Protein AF-A0A345C444-F1 (afdb_monomer_lite)

Sequence (121 aa):
MIFAAIFGLIGVGLGGHMAGAGSPALRPVHAHALVVGWLSLFSWGIYYQLFPVSKRLASAQTWTGIIGTVLLVIGMWIHLAGALEALPYAITLIIYIGGGTVLIASYVLFFLIVLKQKVAD

Organism: NCBI:txid2099786

Structure (mmCIF, N/CA/C/O backbone):
data_AF-A0A345C444-F1
#
_entry.id   AF-A0A345C444-F1
#
loop_
_atom_site.group_PDB
_atom_site.id
_atom_site.type_symbol
_atom_site.label_atom_id
_atom_site.label_alt_id
_atom_site.label_comp_id
_atom_site.label_asym_id
_atom_site.label_entity_id
_atom_site.label_seq_id
_atom_site.pdbx_PDB_ins_code
_atom_site.Cartn_x
_atom_site.Cartn_y
_atom_site.Cartn_z
_atom_site.occupancy
_atom_site.B_iso_or_equiv
_atom_site.auth_seq_id
_atom_site.auth_comp_id
_atom_site.auth_asym_id
_atom_site.auth_atom_id
_atom_site.pdbx_PDB_model_num
ATOM 1 N N . MET A 1 1 ? -8.996 7.878 0.922 1.00 91.06 1 MET A N 1
ATOM 2 C CA . MET A 1 1 ? -9.625 8.449 -0.291 1.00 91.06 1 MET A CA 1
ATOM 3 C C . MET A 1 1 ? -8.633 9.169 -1.190 1.00 91.06 1 MET A C 1
ATOM 5 O O . MET A 1 1 ? -8.487 8.732 -2.319 1.00 91.06 1 MET A O 1
ATOM 9 N N . ILE A 1 2 ? -7.892 10.176 -0.711 1.00 97.12 2 ILE A N 1
ATOM 10 C CA . ILE A 1 2 ? -6.899 10.899 -1.539 1.00 97.12 2 ILE A CA 1
ATOM 11 C C . ILE A 1 2 ? -5.884 9.947 -2.200 1.00 97.12 2 ILE A C 1
ATOM 13 O O . ILE A 1 2 ? -5.739 9.962 -3.416 1.00 97.12 2 ILE A O 1
ATOM 17 N N . PHE A 1 3 ? -5.253 9.055 -1.427 1.00 97.88 3 PHE A N 1
ATOM 18 C CA . PHE A 1 3 ? -4.309 8.070 -1.976 1.00 97.88 3 PHE A CA 1
ATOM 19 C C . PHE A 1 3 ? -4.938 7.156 -3.035 1.00 97.88 3 PHE A C 1
ATOM 21 O O . PHE A 1 3 ? -4.330 6.926 -4.072 1.00 97.88 3 PHE A O 1
ATOM 28 N N . ALA A 1 4 ? -6.174 6.693 -2.813 1.00 98.12 4 ALA A N 1
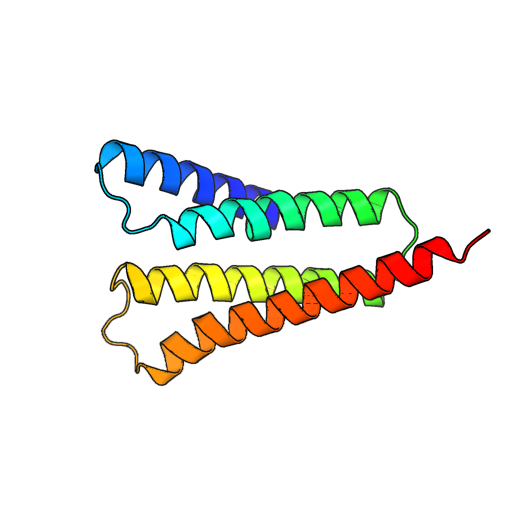ATOM 29 C CA . ALA A 1 4 ? -6.888 5.878 -3.792 1.00 98.12 4 ALA A CA 1
ATOM 30 C C . ALA A 1 4 ? -7.098 6.639 -5.110 1.00 98.12 4 ALA A C 1
ATOM 32 O O . ALA A 1 4 ? -6.850 6.088 -6.177 1.00 98.12 4 ALA A O 1
ATOM 33 N N . ALA A 1 5 ? -7.492 7.916 -5.047 1.00 98.31 5 ALA A N 1
ATOM 34 C CA . ALA A 1 5 ? -7.649 8.757 -6.232 1.00 98.31 5 ALA A CA 1
ATOM 35 C C . ALA A 1 5 ? -6.320 8.953 -6.982 1.00 98.31 5 ALA A C 1
ATOM 37 O O . ALA A 1 5 ? -6.289 8.820 -8.202 1.00 98.31 5 ALA A O 1
ATOM 38 N N . ILE A 1 6 ? -5.217 9.187 -6.262 1.00 98.50 6 ILE A N 1
ATOM 39 C CA . ILE A 1 6 ? -3.872 9.299 -6.852 1.00 98.50 6 ILE A CA 1
ATOM 40 C C . ILE A 1 6 ? -3.495 8.008 -7.588 1.00 98.50 6 ILE A C 1
ATOM 42 O O . ILE A 1 6 ? -3.112 8.055 -8.755 1.00 98.50 6 ILE A O 1
ATOM 46 N N . PHE A 1 7 ? -3.649 6.848 -6.945 1.00 98.44 7 PHE A N 1
ATOM 47 C CA . PHE A 1 7 ? -3.376 5.560 -7.585 1.00 98.44 7 PHE A CA 1
ATOM 48 C C . PHE A 1 7 ? -4.316 5.264 -8.756 1.00 98.44 7 PHE A C 1
ATOM 50 O O . PHE A 1 7 ? -3.886 4.652 -9.730 1.00 98.44 7 PHE A O 1
ATOM 57 N N . GLY A 1 8 ? -5.563 5.735 -8.701 1.00 98.44 8 GLY A N 1
ATOM 58 C CA . GLY A 1 8 ? -6.510 5.654 -9.811 1.00 98.44 8 GLY A CA 1
ATOM 59 C C . GLY A 1 8 ? -6.023 6.434 -11.030 1.00 98.44 8 GLY A C 1
ATOM 60 O O . GLY A 1 8 ? -5.963 5.879 -12.125 1.00 98.44 8 GLY A O 1
ATOM 61 N N . LEU A 1 9 ? -5.592 7.684 -10.831 1.00 98.44 9 LEU A N 1
ATOM 62 C CA . LEU A 1 9 ? -5.015 8.517 -11.893 1.00 98.44 9 LEU A CA 1
ATOM 63 C C . LEU A 1 9 ? -3.761 7.873 -12.497 1.00 98.44 9 LEU A C 1
ATOM 65 O O . LEU A 1 9 ? -3.662 7.746 -13.718 1.00 98.44 9 LEU A O 1
ATOM 69 N N . ILE A 1 10 ? -2.833 7.418 -11.650 1.00 97.69 10 ILE A N 1
ATOM 70 C CA . ILE A 1 10 ? -1.599 6.748 -12.087 1.00 97.69 10 ILE A CA 1
ATOM 71 C C . ILE A 1 10 ? -1.930 5.473 -12.868 1.00 97.69 10 ILE A C 1
ATOM 73 O O . ILE A 1 10 ? -1.420 5.263 -13.966 1.00 97.69 10 ILE A O 1
ATOM 77 N N . GLY A 1 11 ? -2.800 4.626 -12.321 1.00 97.56 11 GLY A N 1
ATOM 78 C CA . GLY A 1 11 ? -3.176 3.351 -12.914 1.00 97.56 11 GLY A CA 1
ATOM 79 C C . GLY A 1 11 ? -3.829 3.515 -14.284 1.00 97.56 11 GLY A C 1
ATOM 80 O O . GLY A 1 11 ? -3.378 2.899 -15.249 1.00 97.56 11 GLY A O 1
ATOM 81 N N . VAL A 1 12 ? -4.836 4.384 -14.407 1.00 97.81 12 VAL A N 1
ATOM 82 C CA . VAL A 1 12 ? -5.499 4.661 -15.695 1.00 97.81 12 VAL A CA 1
ATOM 83 C C . VAL A 1 12 ? -4.511 5.253 -16.704 1.00 97.81 12 VAL A C 1
ATOM 85 O O . VAL A 1 12 ? -4.466 4.795 -17.847 1.00 97.81 12 VAL A O 1
ATOM 88 N N . GLY A 1 13 ? -3.666 6.198 -16.278 1.00 97.56 13 GLY A N 1
ATOM 89 C CA . GLY A 1 13 ? -2.630 6.790 -17.127 1.00 97.56 13 GLY A CA 1
ATOM 90 C C . GLY A 1 13 ? -1.645 5.753 -17.673 1.00 97.56 13 GLY A C 1
ATOM 91 O O . GLY A 1 13 ? -1.386 5.719 -18.876 1.00 97.56 13 GLY A O 1
ATOM 92 N N . LEU A 1 14 ? -1.158 4.844 -16.821 1.00 96.06 14 LEU A N 1
ATOM 93 C CA . LEU A 1 14 ? -0.290 3.736 -17.236 1.00 96.06 14 LEU A CA 1
ATOM 94 C C . LEU A 1 14 ? -0.983 2.790 -18.223 1.00 96.06 14 LEU A C 1
ATOM 96 O O . LEU A 1 14 ? -0.342 2.308 -19.155 1.00 96.06 14 LEU A O 1
ATOM 100 N N . GLY A 1 15 ? -2.283 2.541 -18.051 1.00 96.31 15 GLY A N 1
ATOM 101 C CA . GLY A 1 15 ? -3.067 1.725 -18.981 1.00 96.31 15 GLY A CA 1
ATOM 102 C C . GLY A 1 15 ? -3.110 2.338 -20.381 1.00 96.31 15 GLY A C 1
ATOM 103 O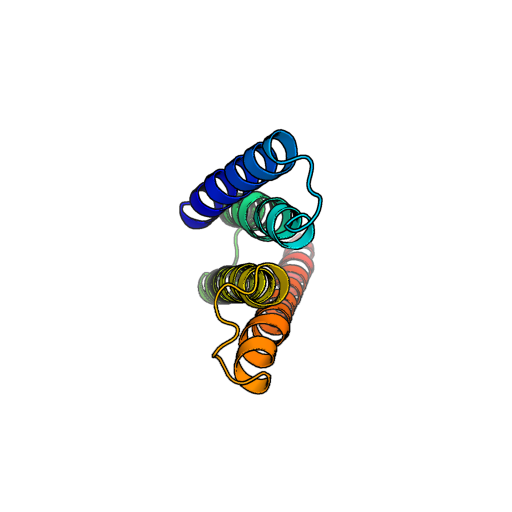 O . GLY A 1 15 ? -2.797 1.663 -21.362 1.00 96.31 15 GLY A O 1
ATOM 104 N N . GLY A 1 16 ? -3.416 3.636 -20.463 1.00 96.81 16 GLY A N 1
ATOM 105 C CA . GLY A 1 16 ? -3.400 4.384 -21.722 1.00 96.81 16 GLY A CA 1
ATOM 106 C C . GLY A 1 16 ? -2.014 4.418 -22.371 1.00 96.81 16 GLY A C 1
ATOM 107 O O . GLY A 1 16 ? -1.891 4.166 -23.568 1.00 96.81 16 GLY A O 1
ATOM 108 N N . HIS A 1 17 ? -0.962 4.647 -21.580 1.00 95.38 17 HIS A N 1
ATOM 109 C CA . HIS A 1 17 ? 0.418 4.629 -22.067 1.00 95.38 17 HIS A CA 1
ATOM 110 C C . HIS A 1 17 ? 0.799 3.275 -22.681 1.00 95.38 17 HIS A C 1
ATOM 112 O O . HIS A 1 17 ? 1.312 3.237 -23.796 1.00 95.38 17 HIS A O 1
ATOM 118 N N . MET A 1 18 ? 0.508 2.161 -22.002 1.00 95.69 18 MET A N 1
ATOM 119 C CA . MET A 1 18 ? 0.805 0.821 -22.525 1.00 95.69 18 MET A CA 1
ATOM 120 C C . MET A 1 18 ? 0.036 0.507 -23.808 1.00 95.69 18 MET A C 1
ATOM 122 O O . MET A 1 18 ? 0.600 -0.094 -24.722 1.00 95.69 18 MET A O 1
ATOM 126 N N . ALA A 1 19 ? -1.233 0.916 -23.888 1.00 95.62 19 ALA A N 1
ATOM 127 C CA . ALA A 1 19 ? -2.040 0.742 -25.091 1.00 95.62 19 ALA A CA 1
ATOM 128 C C . ALA A 1 19 ? -1.458 1.535 -26.272 1.00 95.62 19 ALA A C 1
ATOM 130 O O . ALA A 1 19 ? -1.276 0.975 -27.349 1.00 95.62 19 ALA A O 1
ATOM 131 N N . GLY A 1 20 ? -1.102 2.806 -26.054 1.00 96.25 20 GLY A N 1
ATOM 132 C CA . GLY A 1 20 ? -0.497 3.659 -27.080 1.00 96.25 20 GLY A CA 1
ATOM 133 C C . GLY A 1 20 ? 0.900 3.204 -27.511 1.00 96.25 20 GLY A C 1
ATOM 134 O O . GLY A 1 20 ? 1.241 3.302 -28.684 1.00 96.25 20 GLY A O 1
ATOM 135 N N . ALA A 1 21 ? 1.696 2.666 -26.584 1.00 94.31 21 ALA A N 1
ATOM 136 C CA . ALA A 1 21 ? 3.032 2.144 -26.865 1.00 94.31 21 ALA A CA 1
ATOM 137 C C . ALA A 1 21 ? 3.031 0.721 -27.456 1.00 94.31 21 ALA A C 1
ATOM 139 O O . ALA A 1 21 ? 4.087 0.227 -27.845 1.00 94.31 21 ALA A O 1
ATOM 140 N N . GLY A 1 22 ? 1.888 0.022 -27.464 1.00 93.62 22 GLY A N 1
ATOM 141 C CA . GLY A 1 22 ? 1.799 -1.382 -27.881 1.00 93.62 22 GLY A CA 1
ATOM 142 C C . GLY A 1 22 ? 2.629 -2.347 -27.022 1.00 93.62 22 GLY A C 1
ATOM 143 O O . GLY A 1 22 ? 2.937 -3.452 -27.466 1.00 93.62 22 GLY A O 1
ATOM 144 N N . SER A 1 23 ? 3.009 -1.951 -25.800 1.00 91.62 23 SER A N 1
ATOM 145 C CA . SER A 1 23 ? 3.984 -2.672 -24.974 1.00 91.62 23 SER A CA 1
ATOM 146 C C . SER A 1 23 ? 3.406 -3.134 -23.626 1.00 91.62 23 SER A C 1
ATOM 148 O O . SER A 1 23 ? 2.865 -2.322 -22.872 1.00 91.62 23 SER A O 1
ATOM 150 N N . PRO A 1 24 ? 3.576 -4.421 -23.256 1.00 89.44 24 PRO A N 1
ATOM 151 C CA . PRO A 1 24 ? 3.218 -4.965 -21.944 1.00 89.44 24 PRO A CA 1
ATOM 152 C C . PRO A 1 24 ? 4.061 -4.506 -20.752 1.00 89.44 24 PRO A C 1
ATOM 154 O O . PRO A 1 24 ? 3.775 -4.947 -19.639 1.00 89.44 24 PRO A O 1
ATOM 157 N N . ALA A 1 25 ? 5.150 -3.765 -20.964 1.00 89.38 25 ALA A N 1
ATOM 158 C CA . ALA A 1 25 ? 6.269 -3.720 -20.015 1.00 89.38 25 ALA A CA 1
ATOM 159 C C . ALA A 1 25 ? 5.870 -3.303 -18.585 1.00 89.38 25 ALA A C 1
ATOM 161 O O . ALA A 1 25 ? 6.398 -3.830 -17.610 1.00 89.38 25 ALA A O 1
ATOM 162 N N . LEU A 1 26 ? 4.885 -2.409 -18.451 1.00 93.44 26 LEU A N 1
ATOM 163 C CA . LEU A 1 26 ? 4.427 -1.880 -17.161 1.00 93.44 26 LEU A CA 1
ATOM 164 C C . LEU A 1 26 ? 3.150 -2.550 -16.632 1.00 93.44 26 LEU A C 1
ATOM 166 O O . LEU A 1 26 ? 2.553 -2.051 -15.675 1.00 93.44 26 LEU A O 1
ATOM 170 N N . ARG A 1 27 ? 2.727 -3.688 -17.205 1.00 95.12 27 ARG A N 1
ATOM 171 C CA . ARG A 1 27 ? 1.502 -4.399 -16.790 1.00 95.12 27 ARG A CA 1
ATOM 172 C C . ARG A 1 27 ? 1.453 -4.669 -15.280 1.00 95.12 27 ARG A C 1
ATOM 174 O O . ARG A 1 27 ? 0.407 -4.389 -14.693 1.00 95.12 27 ARG A O 1
ATOM 181 N N . PRO A 1 28 ? 2.533 -5.136 -14.616 1.00 94.69 28 PRO A N 1
ATOM 182 C CA . PRO A 1 28 ? 2.502 -5.364 -13.171 1.00 94.69 28 PRO A CA 1
ATOM 183 C C . PRO A 1 28 ? 2.302 -4.072 -12.370 1.00 94.69 28 PRO A C 1
ATOM 185 O O . PRO A 1 28 ? 1.510 -4.058 -11.429 1.00 94.69 28 PRO A O 1
ATOM 188 N N . VAL A 1 29 ? 2.958 -2.977 -12.773 1.00 96.31 29 VAL A N 1
ATOM 189 C CA . VAL A 1 29 ? 2.837 -1.662 -12.119 1.00 96.31 29 VAL A CA 1
ATOM 190 C C . VAL A 1 29 ? 1.404 -1.145 -12.235 1.00 96.31 29 VAL A C 1
ATOM 192 O O . VAL A 1 29 ? 0.797 -0.770 -11.234 1.00 96.31 29 VAL A O 1
ATOM 195 N N . HIS A 1 30 ? 0.843 -1.189 -13.446 1.00 97.00 30 HIS A N 1
ATOM 196 C CA . HIS A 1 30 ? -0.535 -0.792 -13.730 1.00 97.00 30 HIS A CA 1
ATOM 197 C C . HIS A 1 30 ? -1.548 -1.584 -12.892 1.00 97.00 30 HIS A C 1
ATOM 199 O O . HIS A 1 30 ? -2.394 -0.991 -12.220 1.00 97.00 30 HIS A O 1
ATOM 205 N N . ALA A 1 31 ? -1.441 -2.916 -12.899 1.00 97.81 31 ALA A N 1
ATOM 206 C CA . ALA A 1 31 ? -2.383 -3.786 -12.205 1.00 97.81 31 ALA A CA 1
ATOM 207 C C . ALA A 1 31 ? -2.389 -3.529 -10.692 1.00 97.81 31 ALA A C 1
ATOM 209 O O . ALA A 1 31 ? -3.451 -3.383 -10.092 1.00 97.81 31 ALA A O 1
ATOM 210 N N . HIS A 1 32 ? -1.216 -3.406 -10.069 1.00 97.88 32 HIS A N 1
ATOM 211 C CA . HIS A 1 32 ? -1.138 -3.167 -8.629 1.00 97.88 32 HIS A CA 1
ATOM 212 C C . HIS A 1 32 ? -1.536 -1.738 -8.252 1.00 97.88 32 HIS A C 1
ATOM 214 O O . HIS A 1 32 ? -2.195 -1.548 -7.228 1.00 97.88 32 HIS A O 1
ATOM 220 N N . ALA A 1 33 ? -1.232 -0.739 -9.086 1.00 98.31 33 ALA A N 1
ATOM 221 C CA . ALA A 1 33 ? -1.730 0.616 -8.869 1.00 98.31 33 ALA A CA 1
ATOM 222 C C . ALA A 1 33 ? -3.267 0.638 -8.821 1.00 98.31 33 ALA A C 1
ATOM 224 O O . ALA A 1 33 ? -3.836 1.195 -7.885 1.00 98.31 33 ALA A O 1
ATOM 225 N N . LEU A 1 34 ? -3.955 -0.024 -9.758 1.00 98.31 34 LEU A N 1
ATOM 226 C CA . LEU A 1 34 ? -5.421 -0.051 -9.756 1.00 98.31 34 LEU A CA 1
ATOM 227 C C . LEU A 1 34 ? -6.015 -0.965 -8.676 1.00 98.31 34 LEU A C 1
ATOM 229 O O . LEU A 1 34 ? -6.970 -0.571 -8.015 1.00 98.31 34 LEU A O 1
ATOM 233 N N . VAL A 1 35 ? -5.477 -2.163 -8.454 1.00 98.31 35 VAL A N 1
ATOM 234 C CA . VAL A 1 35 ? -6.104 -3.132 -7.538 1.00 98.31 35 VAL A CA 1
ATOM 235 C C . VAL A 1 35 ? -5.794 -2.820 -6.076 1.00 98.31 35 VAL A C 1
ATOM 237 O O . VAL A 1 35 ? -6.708 -2.624 -5.270 1.00 98.31 35 VAL A O 1
ATOM 240 N N . VAL A 1 36 ? -4.515 -2.759 -5.704 1.00 98.25 36 VAL A N 1
ATOM 241 C CA . VAL A 1 36 ? -4.129 -2.550 -4.299 1.00 98.25 36 VAL A CA 1
ATOM 242 C C . VAL A 1 36 ? -4.025 -1.070 -3.940 1.00 98.25 36 VAL A C 1
ATOM 244 O O . VAL A 1 36 ? -4.317 -0.706 -2.804 1.00 98.25 36 VAL A O 1
ATOM 247 N N . GLY A 1 37 ? -3.716 -0.203 -4.908 1.00 98.19 37 GLY A N 1
ATOM 248 C CA . GLY A 1 37 ? -3.659 1.242 -4.689 1.00 98.19 37 GLY A CA 1
ATOM 249 C C . GLY A 1 37 ? -5.004 1.952 -4.782 1.00 98.19 37 GLY A C 1
ATOM 250 O O . GLY A 1 37 ? -5.369 2.684 -3.868 1.00 98.19 37 GLY A O 1
ATOM 251 N N . TRP A 1 38 ? -5.767 1.752 -5.853 1.00 98.69 38 TRP A N 1
ATOM 252 C CA . TRP A 1 38 ? -7.069 2.402 -6.003 1.00 98.69 38 TRP A CA 1
ATOM 253 C C . TRP A 1 38 ? -8.182 1.605 -5.320 1.00 98.69 38 TRP A C 1
ATOM 255 O O . TRP A 1 38 ? -8.734 2.066 -4.319 1.00 98.69 38 TRP A O 1
ATOM 265 N N . LEU A 1 39 ? -8.491 0.404 -5.815 1.00 98.50 39 LEU A N 1
ATOM 266 C CA . LEU A 1 39 ? -9.680 -0.347 -5.414 1.00 98.50 39 LEU A CA 1
ATOM 267 C C . LEU A 1 39 ? -9.649 -0.738 -3.932 1.00 98.50 39 LEU A C 1
ATOM 269 O O . LEU A 1 39 ? -10.637 -0.535 -3.227 1.00 98.50 39 LEU A O 1
ATOM 273 N N . SER A 1 40 ? -8.523 -1.252 -3.433 1.00 98.38 40 SER A N 1
ATOM 274 C CA . SER A 1 40 ? -8.410 -1.692 -2.033 1.00 98.38 40 SER A CA 1
ATOM 275 C C . SER A 1 40 ? -8.449 -0.514 -1.056 1.00 98.38 40 SER A C 1
ATOM 277 O O . SER A 1 40 ? -9.258 -0.521 -0.130 1.00 98.38 40 SER A O 1
ATOM 279 N N . LEU A 1 41 ? -7.654 0.545 -1.286 1.00 98.31 41 LEU A N 1
ATOM 280 C CA . LEU A 1 41 ? -7.667 1.738 -0.424 1.00 98.31 41 LEU A CA 1
ATOM 281 C C . LEU A 1 41 ? -9.020 2.462 -0.450 1.00 98.31 41 LEU A C 1
ATOM 283 O O . LEU A 1 41 ? -9.442 3.012 0.572 1.00 98.31 41 LEU A O 1
ATOM 287 N N . PHE A 1 42 ? -9.700 2.485 -1.600 1.00 98.50 42 PHE A N 1
ATOM 288 C CA . PHE A 1 42 ? -11.065 2.995 -1.699 1.00 98.50 42 PHE A CA 1
ATOM 289 C C . PHE A 1 42 ? -12.015 2.140 -0.856 1.00 98.50 42 PHE A C 1
ATOM 291 O O . PHE A 1 42 ? -12.681 2.665 0.036 1.00 98.50 42 PHE A O 1
ATOM 298 N N . SER A 1 43 ? -12.008 0.823 -1.071 1.00 98.38 43 SER A N 1
ATOM 299 C CA . SER A 1 43 ? -12.890 -0.125 -0.381 1.00 98.38 43 SER A CA 1
ATOM 300 C C . SER A 1 43 ? -12.708 -0.088 1.135 1.00 98.38 43 SER A C 1
ATOM 302 O O . SER A 1 43 ? -13.695 -0.029 1.860 1.00 98.38 43 SER A O 1
ATOM 304 N N . TRP A 1 44 ? -11.472 -0.036 1.639 1.00 98.00 44 TRP A N 1
ATOM 305 C CA . TRP A 1 44 ? -11.208 0.095 3.077 1.00 98.00 44 TRP A CA 1
ATOM 306 C C . TRP A 1 44 ? -11.673 1.434 3.643 1.00 98.00 44 TRP A C 1
ATOM 308 O O . TRP A 1 44 ? -12.236 1.483 4.734 1.00 98.00 44 TRP A O 1
ATOM 318 N N . GLY A 1 45 ? -11.488 2.531 2.907 1.00 96.75 45 GLY A N 1
ATOM 319 C CA . GLY A 1 45 ? -11.983 3.826 3.361 1.00 96.75 45 GLY A CA 1
ATOM 320 C C . GLY A 1 45 ? -13.516 3.918 3.370 1.00 96.75 45 GLY A C 1
ATOM 321 O O . GLY A 1 45 ? -14.050 4.667 4.183 1.00 96.75 45 GLY A O 1
ATOM 322 N N . ILE A 1 46 ? -14.228 3.163 2.524 1.00 97.69 46 ILE A N 1
ATOM 323 C CA . ILE A 1 46 ? -15.685 2.975 2.652 1.00 97.69 46 ILE A CA 1
ATOM 324 C C . ILE A 1 46 ? -16.002 2.055 3.837 1.00 97.69 46 ILE A C 1
ATOM 326 O O . ILE A 1 46 ? -16.844 2.396 4.662 1.00 97.69 46 ILE A O 1
ATOM 330 N N . TYR A 1 47 ? -15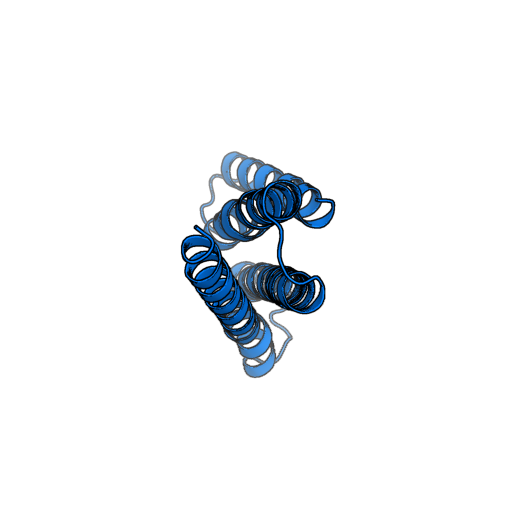.296 0.931 3.980 1.00 96.94 47 TYR A N 1
ATOM 331 C CA . TYR A 1 47 ? -15.493 -0.023 5.075 1.00 96.94 47 TYR A CA 1
ATOM 332 C C . TYR A 1 47 ? -15.435 0.658 6.450 1.00 96.94 47 TYR A C 1
ATOM 334 O O . TYR A 1 47 ? -16.336 0.476 7.263 1.00 96.94 47 TYR A O 1
ATOM 342 N N . TYR A 1 48 ? -14.441 1.515 6.695 1.00 95.94 48 TYR A N 1
ATOM 343 C CA . TYR A 1 48 ? -14.311 2.237 7.968 1.00 95.94 48 TYR A CA 1
ATOM 344 C C . TYR A 1 48 ? -15.318 3.377 8.174 1.00 95.94 48 TYR A C 1
ATOM 346 O O . TYR A 1 48 ? -15.365 3.939 9.265 1.00 95.94 48 TYR A O 1
ATOM 354 N N . GLN A 1 49 ? -16.115 3.729 7.162 1.00 94.81 49 GLN A N 1
ATOM 355 C CA . GLN A 1 49 ? -17.278 4.609 7.331 1.00 94.81 49 GLN A CA 1
ATOM 356 C C . GLN A 1 49 ? -18.540 3.823 7.697 1.00 94.81 49 GLN A C 1
ATOM 358 O O . GLN A 1 49 ? -19.407 4.355 8.381 1.00 94.81 49 GLN A O 1
ATOM 363 N N . LEU A 1 50 ? -18.643 2.572 7.242 1.00 95.81 50 LEU A N 1
ATOM 364 C CA . LEU A 1 50 ? -19.825 1.732 7.442 1.00 95.81 50 LEU A CA 1
ATOM 365 C C . LEU A 1 50 ? -19.765 0.913 8.732 1.00 95.81 50 LEU A C 1
ATOM 367 O O . LEU A 1 50 ? -20.801 0.648 9.335 1.00 95.81 50 LEU A O 1
ATOM 371 N N . PHE A 1 51 ? -18.569 0.506 9.155 1.00 94.69 51 PHE A N 1
ATOM 372 C CA . PHE A 1 51 ? -18.386 -0.400 10.283 1.00 94.69 51 PHE A CA 1
ATOM 373 C C . PHE A 1 51 ? -17.594 0.266 11.412 1.00 94.69 51 PHE A C 1
ATOM 375 O O . PHE A 1 51 ? -16.527 0.838 11.160 1.00 94.69 51 PHE A O 1
ATOM 382 N N . PRO A 1 52 ? -18.062 0.168 12.671 1.00 92.50 52 PRO A N 1
ATOM 383 C CA . PRO A 1 52 ? -17.315 0.675 13.810 1.00 92.50 52 PRO A CA 1
ATOM 384 C C . PRO A 1 52 ? -16.066 -0.182 14.029 1.00 92.50 52 PRO A C 1
ATOM 386 O O . PRO A 1 52 ? -16.155 -1.373 14.313 1.00 92.50 52 PRO A O 1
ATOM 389 N N . VAL A 1 53 ? -14.891 0.436 13.920 1.00 94.12 53 VAL A N 1
ATOM 390 C CA . VAL A 1 53 ? -13.589 -0.201 14.153 1.00 94.12 53 VAL A CA 1
ATOM 391 C C . VAL A 1 53 ? -12.761 0.695 15.066 1.00 94.12 53 VAL A C 1
ATOM 393 O O . VAL A 1 53 ? -12.826 1.922 14.989 1.00 94.12 53 VAL A O 1
ATOM 396 N N . SER A 1 54 ? -11.936 0.096 15.928 1.00 94.56 54 SER A N 1
ATOM 397 C CA . SER A 1 54 ? -10.978 0.854 16.738 1.00 94.56 54 SER A CA 1
ATOM 398 C C . SER A 1 54 ? -10.114 1.764 15.859 1.00 94.56 54 SER A C 1
ATOM 400 O O . SER A 1 54 ? -9.401 1.288 14.971 1.00 94.56 54 SER A O 1
ATOM 402 N N . LYS A 1 55 ? -10.108 3.070 16.161 1.00 94.31 55 LYS A N 1
ATOM 403 C CA . LYS A 1 55 ? -9.338 4.088 15.423 1.00 94.31 55 LYS A CA 1
ATOM 404 C C . LYS A 1 55 ? -7.859 3.721 15.291 1.00 94.31 55 LYS A C 1
ATOM 406 O O . LYS A 1 55 ? -7.260 3.945 14.244 1.00 94.31 55 LYS A O 1
ATOM 411 N N . ARG A 1 56 ? -7.265 3.135 16.338 1.00 96.00 56 ARG A N 1
ATOM 412 C CA . ARG A 1 56 ? -5.855 2.713 16.331 1.00 96.00 56 ARG A CA 1
ATOM 413 C C . ARG A 1 56 ? -5.612 1.585 15.328 1.00 96.00 56 ARG A C 1
ATOM 415 O O . ARG A 1 56 ? -4.635 1.638 14.590 1.00 96.00 56 ARG A O 1
ATOM 422 N N . LEU A 1 57 ? -6.502 0.595 15.293 1.00 95.81 57 LEU A N 1
ATOM 423 C CA . LEU A 1 57 ? -6.369 -0.573 14.425 1.00 95.81 57 LEU A CA 1
ATOM 424 C C . LEU A 1 57 ? -6.657 -0.219 12.959 1.00 95.81 57 LEU A C 1
ATOM 426 O O . LEU A 1 57 ? -5.867 -0.574 12.088 1.00 95.81 57 LEU A O 1
ATOM 430 N N . ALA A 1 58 ? -7.711 0.564 12.708 1.00 96.62 58 ALA A N 1
ATOM 431 C CA . ALA A 1 58 ? -8.020 1.096 11.381 1.00 96.62 58 ALA A CA 1
ATOM 432 C C . ALA A 1 58 ? -6.875 1.972 10.843 1.00 96.62 58 ALA A C 1
ATOM 434 O O . ALA A 1 58 ? -6.47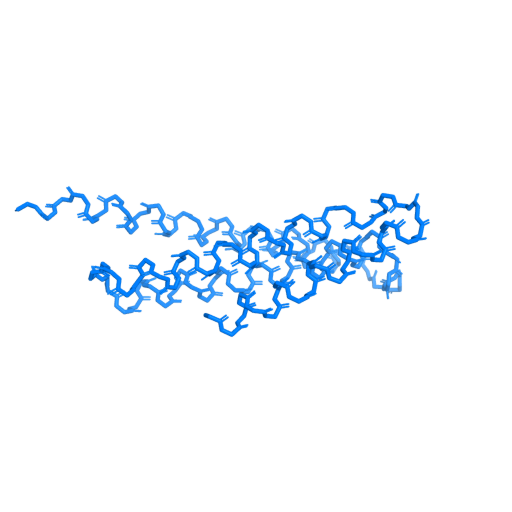5 1.827 9.690 1.00 96.62 58 ALA A O 1
ATOM 435 N N . SER A 1 59 ? -6.291 2.831 11.689 1.00 97.19 59 SER A N 1
ATOM 436 C CA . SER A 1 59 ? -5.139 3.665 11.320 1.00 97.19 59 SER A CA 1
ATOM 437 C C . SER A 1 59 ? -3.905 2.823 10.983 1.00 97.19 59 SER A C 1
ATOM 439 O O . SER A 1 59 ? -3.301 3.023 9.932 1.00 97.19 59 SER A O 1
ATOM 441 N N . ALA A 1 60 ? -3.559 1.840 11.822 1.00 98.25 60 ALA A N 1
ATOM 442 C CA . ALA A 1 60 ? -2.419 0.956 11.579 1.00 98.25 60 ALA A CA 1
ATOM 443 C C . ALA A 1 60 ? -2.574 0.165 10.271 1.00 98.25 60 ALA A C 1
ATOM 445 O O . ALA A 1 60 ? -1.653 0.140 9.452 1.00 98.25 60 ALA A O 1
ATOM 446 N N . GLN A 1 61 ? -3.749 -0.428 10.040 1.00 98.44 61 GLN A N 1
ATOM 447 C CA . GLN A 1 61 ? -4.054 -1.135 8.797 1.00 98.44 61 GLN A CA 1
ATOM 448 C C . GLN A 1 61 ? -3.977 -0.196 7.588 1.00 98.44 61 GLN A C 1
ATOM 450 O O . GLN A 1 61 ? -3.333 -0.527 6.594 1.00 98.44 61 GLN A O 1
ATOM 455 N N . THR A 1 62 ? -4.568 0.996 7.684 1.00 98.00 62 THR A N 1
ATOM 456 C CA . THR A 1 62 ? -4.597 1.962 6.578 1.00 98.00 62 THR A CA 1
ATOM 457 C C . THR A 1 62 ? -3.194 2.439 6.214 1.00 98.00 62 THR A C 1
ATOM 459 O O . THR A 1 62 ? -2.830 2.426 5.041 1.00 98.00 62 THR A O 1
ATOM 462 N N . TRP A 1 63 ? -2.379 2.836 7.195 1.00 98.44 63 TRP A N 1
ATOM 463 C CA . TRP A 1 63 ? -1.034 3.354 6.932 1.00 98.44 63 TRP A CA 1
ATOM 464 C C . TRP A 1 63 ? -0.080 2.288 6.414 1.00 98.44 63 TRP A C 1
ATOM 466 O O . TRP A 1 63 ? 0.665 2.559 5.475 1.00 98.44 63 TRP A O 1
ATOM 476 N N . THR A 1 64 ? -0.134 1.069 6.957 1.00 98.56 64 THR A N 1
ATOM 477 C CA . THR A 1 64 ? 0.625 -0.055 6.386 1.00 98.56 64 THR A CA 1
ATOM 478 C C . THR A 1 64 ? 0.166 -0.356 4.958 1.00 98.56 64 THR A C 1
ATOM 480 O O . THR A 1 64 ? 1.000 -0.573 4.086 1.00 98.56 64 THR A O 1
ATOM 483 N N . GLY A 1 65 ? -1.134 -0.258 4.668 1.00 98.56 65 GLY A N 1
ATOM 484 C CA . GLY A 1 65 ? -1.667 -0.432 3.316 1.00 98.56 65 GLY A CA 1
ATOM 485 C C . GLY A 1 65 ? -1.161 0.634 2.343 1.00 98.56 65 GLY A C 1
ATOM 486 O O . GLY A 1 65 ? -0.710 0.305 1.247 1.00 98.56 65 GLY A O 1
ATOM 487 N N . ILE A 1 66 ? -1.169 1.905 2.754 1.00 98.56 66 ILE A N 1
ATOM 488 C CA . ILE A 1 66 ? -0.662 3.024 1.948 1.00 98.56 66 ILE A CA 1
ATOM 489 C C . ILE A 1 66 ? 0.841 2.872 1.700 1.00 98.56 66 ILE A C 1
ATOM 491 O O . ILE A 1 66 ? 1.266 2.876 0.547 1.00 98.56 66 ILE A O 1
ATOM 495 N N . ILE A 1 67 ? 1.641 2.710 2.758 1.00 98.50 67 ILE A N 1
ATOM 496 C CA . ILE A 1 67 ? 3.106 2.614 2.657 1.00 98.50 67 ILE A CA 1
ATOM 497 C C . ILE A 1 67 ? 3.500 1.392 1.825 1.00 98.50 67 ILE A C 1
ATOM 499 O O . ILE A 1 67 ? 4.301 1.513 0.901 1.00 98.50 67 ILE A O 1
ATOM 503 N N . GLY A 1 68 ? 2.899 0.234 2.108 1.00 98.44 68 GLY A N 1
ATOM 504 C CA . GLY A 1 68 ? 3.165 -0.998 1.377 1.00 98.44 68 GLY A CA 1
ATOM 505 C C . GLY A 1 68 ? 2.836 -0.873 -0.108 1.00 98.44 68 GLY A C 1
ATOM 506 O O . GLY A 1 68 ? 3.653 -1.235 -0.948 1.00 98.44 68 GLY A O 1
ATOM 507 N N . THR A 1 69 ? 1.692 -0.273 -0.448 1.00 98.25 69 THR A N 1
ATOM 508 C CA . THR A 1 69 ? 1.305 -0.026 -1.847 1.00 98.25 69 THR A CA 1
ATOM 509 C C . THR A 1 69 ? 2.277 0.919 -2.549 1.00 98.25 69 THR A C 1
ATOM 511 O O . THR A 1 69 ? 2.723 0.615 -3.653 1.00 98.25 69 THR A O 1
ATOM 514 N N . VAL A 1 70 ? 2.620 2.056 -1.933 1.00 97.88 70 VAL A N 1
ATOM 515 C CA . VAL A 1 70 ? 3.542 3.043 -2.523 1.00 97.88 70 VAL A CA 1
ATOM 516 C C . VAL A 1 70 ? 4.891 2.397 -2.822 1.00 97.88 70 VAL A C 1
ATOM 518 O O . VAL A 1 70 ? 5.369 2.482 -3.951 1.00 97.88 70 VAL A O 1
ATOM 521 N N . LEU A 1 71 ? 5.472 1.705 -1.842 1.00 96.94 71 LEU A N 1
ATOM 522 C CA . LEU A 1 71 ? 6.763 1.040 -1.999 1.00 96.94 71 LEU A CA 1
ATOM 523 C C . LEU A 1 71 ? 6.704 -0.095 -3.026 1.00 96.94 71 LEU A C 1
ATOM 525 O O . LEU A 1 71 ? 7.594 -0.190 -3.864 1.00 96.94 71 LEU A O 1
ATOM 529 N N . LEU A 1 72 ? 5.640 -0.902 -3.026 1.00 96.88 72 LEU A N 1
ATOM 530 C CA . LEU A 1 72 ? 5.450 -1.977 -4.000 1.00 96.88 72 LEU A CA 1
ATOM 531 C C . LEU A 1 72 ? 5.383 -1.425 -5.432 1.00 96.88 72 LEU A C 1
ATOM 533 O O . LEU A 1 72 ? 6.110 -1.894 -6.305 1.00 96.88 72 LEU A O 1
ATOM 537 N N . VAL A 1 73 ? 4.533 -0.423 -5.679 1.00 96.12 73 VAL A N 1
ATOM 538 C CA . VAL A 1 73 ? 4.327 0.169 -7.014 1.00 96.12 73 VAL A CA 1
ATOM 539 C C . VAL A 1 73 ? 5.596 0.859 -7.510 1.00 96.12 73 VAL A C 1
ATOM 541 O O . VAL A 1 73 ? 6.006 0.627 -8.648 1.00 96.12 73 VAL A O 1
ATOM 544 N N . ILE A 1 74 ? 6.250 1.657 -6.662 1.00 93.94 74 ILE A N 1
ATOM 545 C CA . ILE A 1 74 ? 7.516 2.319 -7.004 1.00 93.94 74 ILE A CA 1
ATOM 546 C C . ILE A 1 74 ? 8.618 1.280 -7.228 1.00 93.94 74 ILE A C 1
ATOM 548 O O . ILE A 1 74 ? 9.342 1.369 -8.214 1.00 93.94 74 ILE A O 1
ATOM 552 N N . GLY A 1 75 ? 8.723 0.271 -6.364 1.00 92.38 75 GLY A N 1
ATOM 553 C CA . GLY A 1 75 ? 9.710 -0.800 -6.478 1.00 92.38 75 GLY A CA 1
ATOM 554 C C . GLY A 1 75 ? 9.564 -1.597 -7.773 1.00 92.38 75 GLY A C 1
ATOM 555 O O . GLY A 1 75 ? 10.557 -1.814 -8.463 1.00 92.38 75 GLY A O 1
ATOM 556 N N . MET A 1 76 ? 8.333 -1.955 -8.159 1.00 92.12 76 MET A N 1
ATOM 557 C CA . MET A 1 76 ? 8.067 -2.583 -9.458 1.00 92.12 76 MET A CA 1
ATOM 558 C C . MET A 1 76 ? 8.447 -1.673 -10.617 1.00 92.12 76 MET A C 1
ATOM 560 O O . MET A 1 76 ? 9.052 -2.139 -11.575 1.00 92.12 76 MET A O 1
ATOM 564 N N . TRP A 1 77 ? 8.099 -0.388 -10.550 1.00 91.31 77 TRP A N 1
ATOM 565 C CA . TRP A 1 77 ? 8.430 0.547 -11.619 1.00 91.31 77 TRP A CA 1
ATOM 566 C C . TRP A 1 77 ? 9.943 0.711 -11.779 1.00 91.31 77 TRP A C 1
ATOM 568 O O . TRP A 1 77 ? 10.440 0.600 -12.893 1.00 91.31 77 TRP A O 1
ATOM 578 N N . ILE A 1 78 ? 10.686 0.872 -10.683 1.00 88.56 78 ILE A N 1
ATOM 579 C CA . ILE A 1 78 ? 12.154 0.935 -10.702 1.00 88.56 78 ILE A CA 1
ATOM 580 C C . ILE A 1 78 ? 12.744 -0.337 -11.315 1.00 88.56 78 ILE A C 1
ATOM 582 O O . ILE A 1 78 ? 13.619 -0.255 -12.174 1.00 88.56 78 ILE A O 1
ATOM 586 N N . HIS A 1 79 ? 12.254 -1.502 -10.887 1.00 83.88 79 HIS A N 1
ATOM 587 C CA . HIS A 1 79 ? 12.772 -2.792 -11.328 1.00 83.88 79 HIS A CA 1
ATOM 588 C C . HIS A 1 79 ? 12.458 -3.097 -12.801 1.00 83.88 79 HIS A C 1
ATOM 590 O O . HIS A 1 79 ? 13.290 -3.680 -13.487 1.00 83.88 79 HIS A O 1
ATOM 596 N N . LEU A 1 80 ? 11.276 -2.709 -13.292 1.00 84.00 80 LEU A N 1
ATOM 597 C CA . LEU A 1 80 ? 10.795 -3.055 -14.637 1.00 84.00 80 LEU A CA 1
ATOM 598 C C . LEU A 1 80 ? 11.095 -1.989 -15.694 1.00 84.00 80 LEU A C 1
ATOM 600 O O . LEU A 1 80 ? 11.286 -2.327 -16.856 1.00 84.00 80 LEU A O 1
ATOM 604 N N . ALA A 1 81 ? 11.093 -0.709 -15.320 1.00 78.12 81 ALA A N 1
ATOM 605 C CA . ALA A 1 81 ? 11.303 0.399 -16.251 1.00 78.12 81 ALA A CA 1
ATOM 606 C C . ALA A 1 81 ? 12.774 0.822 -16.366 1.00 78.12 81 ALA A C 1
ATOM 608 O O . ALA A 1 81 ? 13.068 1.766 -17.092 1.00 78.12 81 ALA A O 1
ATOM 609 N N . GLY A 1 82 ? 13.676 0.204 -15.592 1.00 71.12 82 GLY A N 1
ATOM 610 C CA . GLY A 1 82 ? 15.081 0.615 -15.505 1.00 71.12 82 GLY A CA 1
ATOM 611 C C . GLY A 1 82 ? 15.270 2.036 -14.953 1.00 71.12 82 GLY A C 1
ATOM 612 O O . GLY A 1 82 ? 16.358 2.601 -15.023 1.00 71.12 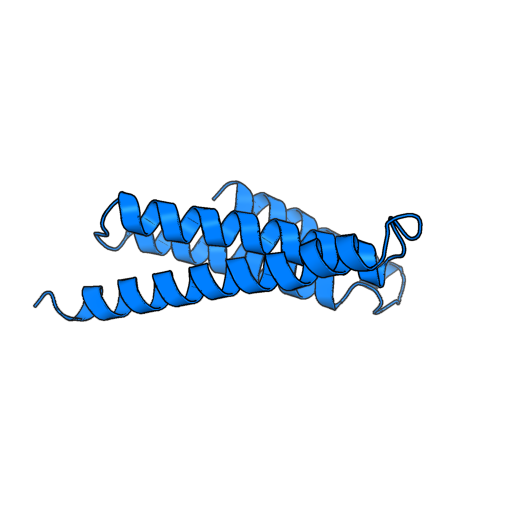82 GLY A O 1
ATOM 613 N N . ALA A 1 83 ? 14.213 2.631 -14.381 1.00 62.62 83 ALA A N 1
ATOM 614 C CA . ALA A 1 83 ? 14.155 4.055 -14.051 1.00 62.62 83 ALA A CA 1
ATOM 615 C C . ALA A 1 83 ? 15.212 4.491 -13.021 1.00 62.62 83 ALA A C 1
ATOM 617 O O . ALA A 1 83 ? 15.448 5.686 -12.872 1.00 62.62 83 ALA A O 1
ATOM 618 N N . LEU A 1 84 ? 15.853 3.538 -12.330 1.00 67.62 84 LEU A N 1
ATOM 619 C CA . LEU A 1 84 ? 16.971 3.757 -11.412 1.00 67.62 84 LEU A CA 1
ATOM 620 C C . LEU A 1 84 ? 17.971 2.580 -11.448 1.00 67.62 84 LEU A C 1
ATOM 622 O O . LEU A 1 84 ? 18.332 2.047 -10.400 1.00 67.62 84 LEU A O 1
ATOM 626 N N . GLU A 1 85 ? 18.433 2.163 -12.632 1.00 65.31 85 GLU A N 1
ATOM 627 C CA . GLU A 1 85 ? 19.464 1.108 -12.784 1.00 65.31 85 GLU A CA 1
ATOM 628 C C . GLU A 1 85 ? 20.773 1.389 -12.022 1.00 65.31 85 GLU A C 1
ATOM 630 O O . GLU A 1 85 ? 21.519 0.468 -11.705 1.00 65.31 85 GLU A O 1
ATOM 635 N N . ALA A 1 86 ? 21.035 2.651 -11.669 1.00 73.50 86 ALA A N 1
ATOM 636 C CA . ALA A 1 86 ? 22.183 3.047 -10.855 1.00 73.50 86 ALA A CA 1
ATOM 637 C C . ALA A 1 86 ? 22.042 2.701 -9.357 1.00 73.50 86 ALA A C 1
ATOM 639 O O . ALA A 1 86 ? 23.018 2.809 -8.611 1.00 73.50 86 ALA A O 1
ATOM 640 N N . LEU A 1 87 ? 20.849 2.319 -8.882 1.00 80.19 87 LEU A N 1
ATOM 641 C CA . LEU A 1 87 ? 20.665 1.925 -7.487 1.00 80.19 87 LEU A CA 1
ATOM 642 C C . LEU A 1 87 ? 21.181 0.499 -7.236 1.00 80.19 87 LEU A C 1
ATOM 644 O O . LEU A 1 87 ? 20.924 -0.402 -8.036 1.00 80.19 87 LEU A O 1
ATOM 648 N N . PRO A 1 88 ? 21.826 0.246 -6.081 1.00 85.75 88 PRO A N 1
ATOM 649 C CA . PRO A 1 88 ? 22.191 -1.102 -5.671 1.00 85.75 88 PRO A CA 1
ATOM 650 C C . PRO A 1 88 ? 20.984 -2.044 -5.676 1.00 85.75 88 PRO A C 1
ATOM 652 O O . PRO A 1 88 ? 19.932 -1.720 -5.117 1.00 85.75 88 PRO A O 1
ATOM 655 N N . TYR A 1 89 ? 21.166 -3.248 -6.223 1.00 82.50 89 TYR A N 1
ATOM 656 C CA . TYR A 1 89 ? 20.118 -4.272 -6.311 1.00 82.50 89 TYR A CA 1
ATOM 657 C C . TYR A 1 89 ? 19.441 -4.567 -4.961 1.00 82.50 89 TYR A C 1
ATOM 659 O O . TYR A 1 89 ? 18.230 -4.749 -4.884 1.00 82.50 89 TYR A O 1
ATOM 667 N N . ALA A 1 90 ? 20.204 -4.547 -3.865 1.00 86.56 90 ALA A N 1
ATOM 668 C CA . ALA A 1 90 ? 19.652 -4.739 -2.528 1.00 86.56 90 ALA A CA 1
ATOM 669 C C . ALA A 1 90 ? 18.612 -3.665 -2.154 1.00 86.56 90 ALA A C 1
ATOM 671 O O . ALA A 1 90 ? 17.592 -3.985 -1.550 1.00 86.56 90 ALA A O 1
ATOM 672 N N . ILE A 1 91 ? 18.828 -2.403 -2.542 1.00 85.75 91 ILE A N 1
ATOM 673 C CA . ILE A 1 91 ? 17.905 -1.300 -2.242 1.00 85.75 91 ILE A CA 1
ATOM 674 C C . ILE A 1 91 ? 16.614 -1.458 -3.045 1.00 85.75 91 ILE A C 1
ATOM 676 O O . ILE A 1 91 ? 15.524 -1.337 -2.484 1.00 85.75 91 ILE A O 1
ATOM 680 N N . THR A 1 92 ? 16.716 -1.771 -4.338 1.00 83.31 92 THR A N 1
ATOM 681 C CA . THR A 1 92 ? 15.535 -1.964 -5.192 1.00 83.31 92 THR A CA 1
ATOM 682 C C . THR A 1 92 ? 14.710 -3.166 -4.733 1.00 83.31 92 THR A C 1
ATOM 684 O O . THR A 1 92 ? 13.482 -3.076 -4.666 1.00 83.31 92 THR A O 1
ATOM 687 N N . LEU A 1 93 ? 15.370 -4.246 -4.302 1.00 86.00 93 LEU A N 1
ATOM 688 C CA . LEU A 1 93 ? 14.714 -5.419 -3.733 1.00 86.00 93 LEU A CA 1
ATOM 689 C C . LEU A 1 93 ? 14.019 -5.107 -2.400 1.00 86.00 93 LEU A C 1
ATOM 691 O O . LEU A 1 93 ? 12.882 -5.531 -2.205 1.00 86.00 93 LEU A O 1
ATOM 695 N N . ILE A 1 94 ? 14.647 -4.338 -1.504 1.00 90.19 94 ILE A N 1
ATOM 696 C CA . ILE A 1 94 ? 14.035 -3.925 -0.228 1.00 90.19 94 ILE A CA 1
ATOM 697 C C . ILE A 1 94 ? 12.794 -3.065 -0.471 1.00 90.19 94 ILE A C 1
ATOM 699 O O . ILE A 1 94 ? 11.776 -3.275 0.182 1.00 90.19 94 ILE A O 1
ATOM 703 N N . ILE A 1 95 ? 12.837 -2.122 -1.412 1.00 91.56 95 ILE A N 1
ATOM 704 C CA . ILE A 1 95 ? 11.673 -1.286 -1.733 1.00 91.56 95 ILE A CA 1
ATOM 705 C C . ILE A 1 95 ? 10.547 -2.153 -2.302 1.00 91.56 95 ILE A C 1
ATOM 707 O O . ILE A 1 95 ? 9.415 -2.081 -1.826 1.00 91.56 95 ILE A O 1
ATOM 711 N N . TYR A 1 96 ? 10.859 -3.011 -3.275 1.00 91.19 96 TYR A N 1
ATOM 712 C CA . TYR A 1 96 ? 9.857 -3.840 -3.933 1.00 91.19 96 TYR A CA 1
ATOM 713 C C . TYR A 1 96 ? 9.271 -4.907 -2.990 1.00 91.19 96 TYR A C 1
ATOM 715 O O . TYR A 1 96 ? 8.074 -4.894 -2.691 1.00 91.19 96 TYR A O 1
ATOM 723 N N . ILE A 1 97 ? 10.110 -5.805 -2.471 1.00 93.06 97 ILE A N 1
ATOM 724 C CA . ILE A 1 97 ? 9.688 -6.930 -1.623 1.00 93.06 97 ILE A CA 1
ATOM 725 C C . ILE A 1 97 ? 9.295 -6.459 -0.225 1.00 93.06 97 ILE A C 1
ATOM 727 O O . ILE A 1 97 ? 8.302 -6.936 0.328 1.00 93.06 97 ILE A O 1
ATOM 731 N N . GLY A 1 98 ? 10.020 -5.498 0.349 1.00 95.50 98 GLY A N 1
ATOM 732 C CA . GLY A 1 98 ? 9.656 -4.907 1.637 1.00 95.50 98 GLY A CA 1
ATOM 733 C C . GLY A 1 98 ? 8.324 -4.167 1.552 1.00 95.50 98 GLY A C 1
ATOM 734 O O . GLY A 1 98 ? 7.474 -4.357 2.420 1.00 95.50 98 GLY A O 1
ATOM 735 N N . GLY A 1 99 ? 8.078 -3.426 0.467 1.00 96.62 99 GLY A N 1
ATOM 736 C CA . GLY A 1 99 ? 6.776 -2.815 0.192 1.00 96.62 99 GLY A CA 1
ATOM 737 C C . GLY A 1 99 ? 5.647 -3.843 0.131 1.00 96.62 99 GLY A C 1
ATOM 738 O O . GLY A 1 99 ? 4.651 -3.717 0.847 1.00 96.62 99 GLY A O 1
ATOM 739 N N . GLY A 1 100 ? 5.838 -4.918 -0.639 1.00 96.88 100 GLY A N 1
ATOM 740 C CA . GLY A 1 100 ? 4.891 -6.036 -0.694 1.00 96.88 100 GLY A CA 1
ATOM 741 C C . GLY A 1 100 ? 4.645 -6.688 0.669 1.00 96.88 100 GLY A C 1
ATOM 742 O O . GLY A 1 100 ? 3.503 -6.952 1.032 1.00 96.88 100 GLY A O 1
ATOM 743 N N . THR A 1 101 ? 5.692 -6.872 1.470 1.00 98.06 101 THR A N 1
ATOM 744 C CA . THR A 1 101 ? 5.593 -7.455 2.818 1.00 98.06 101 THR A CA 1
ATOM 745 C C . THR A 1 101 ? 4.781 -6.566 3.764 1.00 98.06 101 THR A C 1
ATOM 747 O O . THR A 1 101 ? 3.906 -7.055 4.481 1.00 98.06 101 THR A O 1
ATOM 750 N N . VAL A 1 102 ? 5.003 -5.249 3.736 1.00 98.44 102 VAL A N 1
ATOM 751 C CA . VAL A 1 102 ? 4.220 -4.281 4.524 1.00 98.44 102 VAL A CA 1
ATOM 752 C C . VAL A 1 102 ? 2.754 -4.271 4.077 1.00 98.44 102 VAL A C 1
ATOM 754 O O . VAL A 1 102 ? 1.851 -4.211 4.916 1.00 98.44 102 VAL A O 1
ATOM 757 N N . LEU A 1 103 ? 2.494 -4.395 2.773 1.00 98.56 103 LEU A N 1
ATOM 7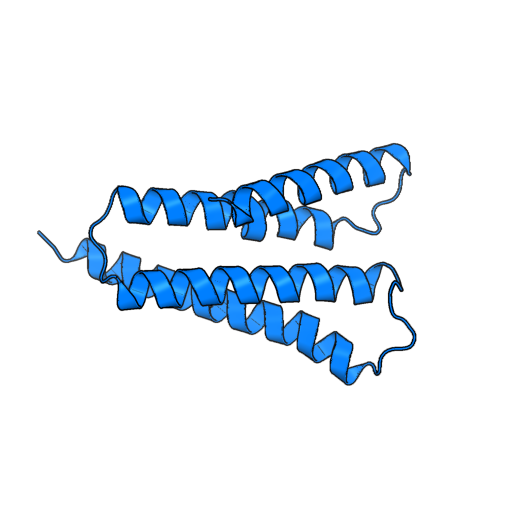58 C CA . LEU A 1 103 ? 1.134 -4.506 2.249 1.00 98.56 103 LEU A CA 1
ATOM 759 C C . LEU A 1 103 ? 0.450 -5.803 2.708 1.00 98.56 103 LEU A C 1
ATOM 761 O O . LEU A 1 103 ? -0.709 -5.767 3.116 1.00 98.56 103 LEU A O 1
ATOM 765 N N . ILE A 1 104 ? 1.156 -6.935 2.709 1.00 98.56 104 ILE A N 1
ATOM 766 C CA . ILE A 1 104 ? 0.637 -8.203 3.245 1.00 98.56 104 ILE A CA 1
ATOM 767 C C . ILE A 1 104 ? 0.262 -8.042 4.721 1.00 98.56 104 ILE A C 1
ATOM 769 O O . ILE A 1 104 ? -0.829 -8.449 5.118 1.00 98.56 104 ILE A O 1
ATOM 773 N N . ALA A 1 105 ? 1.106 -7.392 5.526 1.00 98.56 105 ALA A N 1
ATOM 774 C CA . ALA A 1 105 ? 0.787 -7.113 6.926 1.00 98.56 105 ALA A CA 1
ATOM 775 C C . ALA A 1 105 ? -0.507 -6.289 7.070 1.00 98.56 105 ALA A C 1
ATOM 777 O O . ALA A 1 105 ? -1.330 -6.582 7.937 1.00 98.56 105 ALA A O 1
ATOM 778 N N . SER A 1 106 ? -0.741 -5.315 6.185 1.00 98.62 106 SER A N 1
ATOM 779 C CA . SER A 1 106 ? -2.008 -4.574 6.130 1.00 98.62 106 SER A CA 1
ATOM 780 C C . SER A 1 106 ? -3.207 -5.483 5.836 1.00 98.62 106 SER A C 1
ATOM 782 O O . SER A 1 106 ? -4.226 -5.398 6.522 1.00 98.62 106 SER A O 1
ATOM 784 N N . TYR A 1 107 ? -3.094 -6.398 4.872 1.00 98.56 107 TYR A N 1
ATOM 785 C CA . TYR A 1 107 ? -4.154 -7.367 4.577 1.00 98.56 107 TYR A CA 1
ATOM 786 C C . TYR A 1 107 ? -4.425 -8.319 5.744 1.00 98.56 107 TYR A C 1
ATOM 788 O O . TYR A 1 107 ? -5.585 -8.599 6.041 1.00 98.56 107 TYR A O 1
ATOM 796 N N . VAL A 1 108 ? -3.384 -8.763 6.452 1.00 98.56 108 VAL A N 1
ATOM 797 C CA . VAL A 1 108 ? -3.531 -9.562 7.678 1.00 98.56 108 VAL A CA 1
ATOM 798 C C . VAL A 1 108 ? -4.276 -8.765 8.749 1.00 98.56 108 VAL A C 1
ATOM 800 O O . VAL A 1 108 ? -5.229 -9.273 9.336 1.00 98.56 108 VAL A O 1
ATOM 803 N N . LEU A 1 109 ? -3.908 -7.501 8.978 1.00 98.06 109 LEU A N 1
ATOM 804 C CA . LEU A 1 109 ? -4.626 -6.636 9.919 1.00 98.06 109 LEU A CA 1
ATOM 805 C C . LEU A 1 109 ? -6.094 -6.466 9.518 1.00 98.06 109 LEU A C 1
ATOM 807 O O . LEU A 1 109 ? -6.969 -6.580 10.373 1.00 98.06 109 LEU A O 1
ATOM 811 N N . PHE A 1 110 ? -6.372 -6.237 8.234 1.00 98.00 110 PHE A N 1
ATOM 812 C CA . PHE A 1 110 ? -7.738 -6.113 7.729 1.00 98.00 110 PHE A CA 1
ATOM 813 C C . PHE A 1 110 ? -8.542 -7.401 7.934 1.00 98.00 110 PHE A C 1
ATOM 815 O O . PHE A 1 110 ? -9.663 -7.353 8.432 1.00 98.00 110 PHE A O 1
ATOM 822 N N . PHE A 1 111 ? -7.952 -8.559 7.640 1.00 97.38 111 PHE A N 1
ATOM 823 C CA . PHE A 1 111 ? -8.568 -9.858 7.895 1.00 97.38 111 PHE A CA 1
ATOM 824 C C . PHE A 1 111 ? -8.933 -10.034 9.376 1.00 97.38 111 PHE A C 1
ATOM 826 O O . PHE A 1 111 ? -10.065 -10.393 9.697 1.00 97.38 111 PHE A O 1
ATOM 833 N N . LEU A 1 112 ? -8.019 -9.700 10.292 1.00 96.38 112 LEU A N 1
ATOM 834 C CA . LEU A 1 112 ? -8.272 -9.763 11.735 1.00 96.38 112 LEU A CA 1
ATOM 835 C C . LEU A 1 112 ? -9.356 -8.774 12.194 1.00 96.38 112 LEU A C 1
ATOM 837 O O . LEU A 1 112 ? -10.137 -9.106 13.086 1.00 96.38 112 LEU A O 1
ATOM 841 N N . ILE A 1 113 ? -9.423 -7.576 11.600 1.00 95.81 113 ILE A N 1
ATOM 842 C CA . ILE A 1 113 ? -10.508 -6.609 11.841 1.00 95.81 113 ILE A CA 1
ATOM 843 C C . ILE A 1 113 ? -11.852 -7.231 11.457 1.00 95.81 113 ILE A C 1
ATOM 845 O O . ILE A 1 113 ? -12.776 -7.228 12.265 1.00 95.81 113 ILE A O 1
ATOM 849 N N . VAL A 1 114 ? -11.953 -7.796 10.252 1.00 95.44 114 VAL A N 1
ATOM 850 C CA . VAL A 1 114 ? -13.192 -8.400 9.740 1.00 95.44 114 VAL A CA 1
ATOM 851 C C . VAL A 1 114 ? -13.622 -9.599 10.588 1.00 95.44 114 VAL A C 1
ATOM 853 O O . VAL A 1 114 ? -14.806 -9.731 10.896 1.00 95.44 114 VAL A O 1
ATOM 856 N N . LEU A 1 115 ? -12.683 -10.449 11.019 1.00 94.00 115 LEU A N 1
ATOM 857 C CA . LEU A 1 115 ? -12.988 -11.566 11.919 1.00 94.00 115 LEU A CA 1
ATOM 858 C C . LEU A 1 115 ? -13.591 -11.093 13.243 1.00 94.00 115 LEU A C 1
ATOM 860 O O . LEU A 1 115 ? -14.561 -11.678 13.713 1.00 94.00 115 LEU A O 1
ATOM 864 N N . LYS A 1 116 ? -13.047 -10.022 13.831 1.00 90.00 116 LYS A N 1
ATOM 865 C CA . LYS A 1 116 ? -13.578 -9.448 15.075 1.00 90.00 116 LYS A CA 1
ATOM 866 C C . LYS A 1 116 ? -14.926 -8.756 14.881 1.00 90.00 116 LYS A C 1
ATOM 868 O O . LYS A 1 116 ? -15.703 -8.703 15.827 1.00 90.00 116 LYS A O 1
ATOM 873 N N . GLN A 1 117 ? -15.214 -8.264 13.676 1.00 85.69 117 GLN A N 1
ATOM 874 C CA . GLN A 1 117 ? -16.480 -7.603 13.363 1.00 85.69 117 GLN A CA 1
ATOM 875 C C . GLN A 1 117 ? -17.673 -8.566 13.399 1.00 85.69 117 GLN A C 1
ATOM 877 O O . GLN A 1 117 ? -18.750 -8.178 13.834 1.00 85.69 117 GLN A O 1
ATOM 882 N N . LYS A 1 118 ? -17.485 -9.823 12.972 1.00 62.34 118 LYS A N 1
ATOM 883 C CA . LYS A 1 118 ? -18.546 -10.847 12.907 1.00 62.34 118 LYS A CA 1
ATOM 884 C C . LYS A 1 118 ? -19.009 -11.391 14.267 1.00 62.34 118 LYS A C 1
ATOM 886 O O . LYS A 1 118 ? -19.866 -12.259 14.288 1.00 62.34 118 LYS A O 1
ATOM 891 N N . VAL A 1 119 ? -18.428 -10.935 15.377 1.00 56.19 119 VAL A N 1
ATOM 892 C CA . VAL A 1 119 ? -18.713 -11.464 16.727 1.00 56.19 119 VAL A CA 1
ATOM 893 C C . VAL A 1 119 ? -19.615 -10.525 17.544 1.00 56.19 119 VAL A C 1
ATOM 895 O O . VAL A 1 119 ? -19.971 -10.844 18.671 1.00 56.19 119 VAL A O 1
ATOM 898 N N . ALA A 1 120 ? -19.997 -9.368 17.000 1.00 51.31 120 ALA A N 1
ATOM 899 C CA . ALA A 1 120 ? -20.916 -8.448 17.663 1.00 51.31 120 ALA A CA 1
ATOM 900 C C . ALA A 1 120 ? -22.363 -8.707 17.207 1.00 51.31 120 ALA A C 1
ATOM 902 O O . ALA A 1 120 ? -22.893 -7.936 16.408 1.00 51.31 120 ALA A O 1
ATOM 903 N N . ASP A 1 121 ? -22.942 -9.805 17.699 1.00 47.00 121 ASP A N 1
ATOM 904 C CA . ASP A 1 121 ? -24.396 -10.005 17.793 1.00 47.00 121 ASP A CA 1
ATOM 905 C C . ASP A 1 121 ? -24.886 -9.541 19.176 1.00 47.00 121 ASP A C 1
ATOM 907 O O . ASP A 1 121 ? -24.203 -9.860 20.182 1.00 47.00 121 ASP A O 1
#

pLDDT: mean 92.57, std 9.98, range [47.0, 98.69]

Radius of gyration: 15.99 Å; chains: 1; bounding box: 47×22×46 Å

Secondary structure (DSSP, 8-state):
-HHHHHHHHHHHHHHHHHHHHT--TTHHHHHHIIIIIIIIHHHHHHHHHHS---HHHHHHHHHHHHHHHHHHHHHHHHHHH-TTTTS-HHHHHIIIIIHHHHHHHHHHHHHHHHHHHTT--

Foldseek 3Di:
DVQLVVLVVVLVVVVVVCVVVVHCQCVVLSVLSNPLRHVVLVVLVVVCVVAPFDPVLSVQLNVLSSQLSVLQSVLSCCVRVVPCVVDDPVVSCCSNVVSPVSNVVSVVSVVVRVVVRVPPD